Protein AF-A0A7J8RMD3-F1 (afdb_monomer_lite)

Sequence (80 aa):
MDIATEAPKAPLTSERKVRADLEDKIPKPYLARALNTSSVENPHGTVPGHDNNGMSVLQQHASFFDQDKDGIVYPRETYR

Secondary structure (DSSP, 8-state):
-PPP---TT-HHHHHSPPPS-STTTSSSTTS--SS----SS-TT-SPTT---TT--HHHHHHHHH-SS-SS---HHHH--

InterPro domains:
  IPR007736 Caleosin-related [PF05042] (54-80)
  IPR007736 Caleosin-related [PTHR31495] (3-80)

Organism: Gossypium davidsonii (NCBI:txid34287)

pLDDT: mean 89.19, std 6.7, range [55.94, 96.94]

Structure (mmCIF, N/CA/C/O backbone):
data_AF-A0A7J8RMD3-F1
#
_entry.id   AF-A0A7J8RMD3-F1
#
loop_
_atom_site.group_PDB
_atom_site.id
_atom_site.type_symbol
_atom_site.label_atom_id
_atom_site.label_alt_id
_atom_site.label_comp_id
_atom_site.label_asym_id
_atom_site.label_entity_id
_atom_site.label_seq_id
_atom_site.pdbx_PDB_ins_code
_atom_site.Cartn_x
_atom_site.Cartn_y
_atom_site.Cartn_z
_atom_site.occupancy
_atom_site.B_iso_or_equiv
_atom_site.auth_seq_id
_atom_site.auth_comp_id
_atom_site.auth_asym_id
_atom_site.auth_atom_id
_atom_site.pdbx_PDB_model_num
ATOM 1 N N . MET A 1 1 ? 24.694 -3.753 -18.307 1.00 55.94 1 MET A N 1
ATOM 2 C CA . MET A 1 1 ? 24.030 -4.983 -18.778 1.00 55.94 1 MET A CA 1
ATOM 3 C C . MET A 1 1 ? 22.554 -4.682 -18.673 1.00 55.94 1 MET A C 1
ATOM 5 O O . MET A 1 1 ? 22.088 -4.485 -17.557 1.00 55.94 1 MET A O 1
ATOM 9 N N . ASP A 1 2 ? 21.881 -4.489 -19.800 1.00 82.56 2 ASP A N 1
ATOM 10 C CA . ASP A 1 2 ? 20.487 -4.047 -19.791 1.00 82.56 2 ASP A CA 1
ATOM 11 C C . ASP A 1 2 ? 19.589 -5.206 -19.353 1.00 82.56 2 ASP A C 1
ATOM 13 O O . ASP A 1 2 ? 19.737 -6.336 -19.822 1.00 82.56 2 ASP A O 1
ATOM 17 N N . ILE A 1 3 ? 18.702 -4.940 -18.395 1.00 87.44 3 ILE A N 1
ATOM 18 C CA . ILE A 1 3 ? 17.755 -5.929 -17.881 1.00 87.44 3 ILE A CA 1
ATOM 19 C C . ILE A 1 3 ? 16.572 -5.979 -18.846 1.00 87.44 3 ILE A C 1
ATOM 21 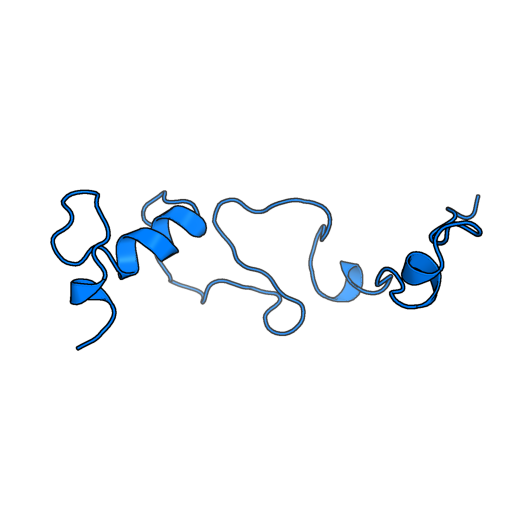O O . ILE A 1 3 ? 15.936 -4.958 -19.101 1.00 87.44 3 ILE A O 1
ATOM 25 N N . ALA A 1 4 ? 16.261 -7.163 -19.372 1.00 91.75 4 ALA A N 1
ATOM 26 C CA . ALA A 1 4 ? 15.072 -7.350 -20.193 1.00 91.75 4 ALA A CA 1
ATOM 27 C C . ALA A 1 4 ? 13.805 -7.151 -19.342 1.00 91.75 4 ALA A C 1
ATOM 29 O O . ALA A 1 4 ? 13.588 -7.869 -18.367 1.00 91.75 4 ALA A O 1
ATOM 30 N N . THR A 1 5 ? 12.966 -6.187 -19.723 1.00 91.31 5 THR A N 1
ATOM 31 C CA . THR A 1 5 ? 11.685 -5.880 -19.060 1.00 91.31 5 THR A CA 1
ATOM 32 C C . THR A 1 5 ? 10.471 -6.441 -19.804 1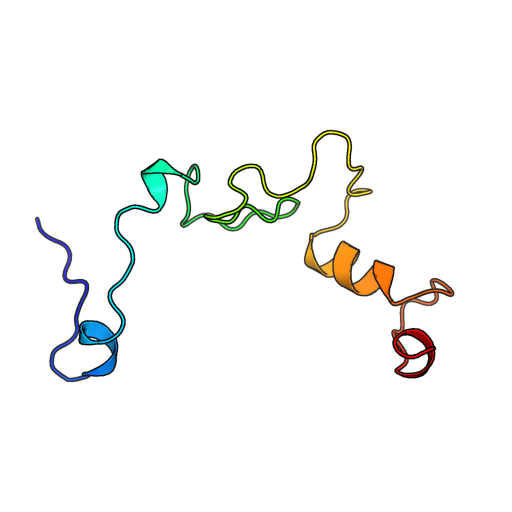.00 91.31 5 THR A C 1
ATOM 34 O O . THR A 1 5 ? 9.351 -6.354 -19.306 1.00 91.31 5 THR A O 1
ATOM 37 N N . GLU A 1 6 ? 10.686 -7.049 -20.974 1.00 94.81 6 GLU A N 1
ATOM 38 C CA . GLU A 1 6 ? 9.647 -7.579 -21.858 1.00 94.81 6 GLU A CA 1
ATOM 39 C C . GLU A 1 6 ? 9.967 -9.029 -22.258 1.00 94.81 6 GLU A C 1
ATOM 41 O O . GLU A 1 6 ? 11.125 -9.395 -22.476 1.00 94.81 6 GLU A O 1
ATOM 46 N N . ALA A 1 7 ? 8.933 -9.867 -22.370 1.00 94.69 7 ALA A N 1
ATOM 47 C CA . ALA A 1 7 ? 9.038 -11.269 -22.760 1.00 94.69 7 ALA A CA 1
ATOM 48 C C . ALA A 1 7 ? 8.329 -11.506 -24.112 1.00 94.69 7 ALA A C 1
ATOM 50 O O . ALA A 1 7 ? 7.104 -11.392 -24.179 1.00 94.69 7 ALA A O 1
ATOM 51 N N . PRO A 1 8 ? 9.035 -11.933 -25.180 1.00 94.44 8 PRO A N 1
ATOM 52 C CA . PRO A 1 8 ? 8.461 -12.036 -26.532 1.00 94.44 8 PRO A CA 1
ATOM 53 C C . PRO A 1 8 ? 7.246 -12.965 -26.669 1.00 94.44 8 PRO A C 1
ATOM 55 O O . PRO A 1 8 ? 6.425 -12.790 -27.563 1.00 94.44 8 PRO A O 1
ATOM 58 N N . LYS A 1 9 ? 7.124 -13.972 -25.794 1.00 96.94 9 LYS A N 1
ATOM 59 C CA . LYS A 1 9 ? 5.994 -14.920 -25.778 1.00 96.94 9 LYS A CA 1
ATOM 60 C C . LYS A 1 9 ? 4.829 -14.472 -24.884 1.00 96.94 9 LYS A C 1
ATOM 62 O O . LYS A 1 9 ? 3.842 -15.192 -24.784 1.00 96.94 9 LYS A O 1
ATOM 67 N N . ALA A 1 10 ? 4.938 -13.314 -24.234 1.00 95.94 10 ALA A N 1
ATOM 68 C CA . ALA A 1 10 ? 3.907 -12.734 -23.381 1.00 95.94 10 ALA A CA 1
ATOM 69 C C . ALA A 1 10 ? 3.633 -11.278 -23.813 1.00 95.94 10 ALA A C 1
ATOM 71 O O . ALA A 1 10 ? 4.200 -10.354 -23.219 1.00 95.94 10 ALA A O 1
ATOM 72 N N . PRO A 1 11 ? 2.751 -11.057 -24.815 1.00 93.94 11 PRO A N 1
ATOM 73 C CA . PRO A 1 11 ? 2.476 -9.734 -25.396 1.00 93.94 11 PRO A CA 1
ATOM 74 C C . PRO A 1 11 ? 2.151 -8.654 -24.358 1.00 93.94 11 PRO A C 1
ATOM 76 O O . PRO A 1 11 ? 2.635 -7.527 -24.456 1.00 93.94 11 PRO A O 1
ATOM 79 N N . LEU A 1 12 ? 1.443 -9.035 -23.287 1.00 96.75 12 LEU A N 1
ATOM 80 C CA . LEU A 1 12 ? 1.076 -8.144 -22.184 1.00 96.75 12 LEU A CA 1
ATOM 81 C C . LEU A 1 12 ? 2.267 -7.429 -21.534 1.00 96.75 12 LEU A C 1
ATOM 83 O O . LEU A 1 12 ? 2.090 -6.326 -21.034 1.00 96.75 12 LEU A O 1
ATOM 87 N N . THR A 1 13 ? 3.463 -8.024 -21.530 1.00 95.00 13 THR A N 1
ATOM 88 C CA . THR A 1 13 ? 4.661 -7.381 -20.957 1.00 95.00 13 THR A CA 1
ATOM 89 C C . THR A 1 13 ? 5.147 -6.188 -21.784 1.00 95.00 13 THR A C 1
ATOM 91 O O . THR A 1 13 ? 5.664 -5.231 -21.219 1.00 95.00 13 THR A O 1
ATOM 94 N N . SER A 1 14 ? 4.911 -6.205 -23.100 1.00 93.31 14 SER A N 1
ATOM 95 C CA . SER A 1 14 ? 5.222 -5.088 -24.005 1.00 93.31 14 SER A CA 1
ATOM 96 C C . SER A 1 14 ? 4.124 -4.015 -24.014 1.00 93.31 14 SER A C 1
ATOM 98 O O . SER A 1 14 ? 4.412 -2.823 -24.124 1.00 93.31 14 SER A O 1
ATOM 100 N N . GLU A 1 15 ? 2.862 -4.422 -23.831 1.00 95.94 15 GLU A N 1
ATOM 101 C CA . GLU A 1 15 ? 1.714 -3.511 -23.703 1.00 95.94 15 GLU A CA 1
ATOM 102 C C . GLU A 1 15 ? 1.710 -2.779 -22.353 1.00 95.94 15 GLU A C 1
ATOM 104 O O . GLU A 1 15 ? 1.383 -1.595 -22.274 1.00 95.94 15 GLU A O 1
ATOM 109 N N . ARG A 1 16 ? 2.081 -3.479 -21.274 1.00 94.44 16 ARG A N 1
ATOM 110 C CA . ARG A 1 16 ? 2.088 -2.973 -19.895 1.00 94.44 16 ARG A CA 1
ATOM 111 C C . ARG A 1 16 ? 3.517 -2.836 -19.399 1.00 94.44 16 ARG A C 1
ATOM 113 O O . ARG A 1 16 ? 3.989 -3.625 -18.580 1.00 94.44 16 ARG A O 1
ATOM 120 N N . LYS A 1 17 ? 4.196 -1.814 -19.911 1.00 90.69 17 LYS A N 1
ATOM 121 C CA . LYS A 1 17 ? 5.591 -1.537 -19.570 1.00 90.69 17 LYS A CA 1
ATOM 122 C C . LYS A 1 17 ? 5.761 -1.313 -18.073 1.00 90.69 17 LYS A C 1
ATOM 124 O O . LYS A 1 17 ? 5.003 -0.568 -17.447 1.00 90.69 17 LYS A O 1
ATOM 129 N N . VAL A 1 18 ? 6.800 -1.928 -17.518 1.00 87.50 18 VAL A N 1
ATOM 130 C CA . VAL A 1 18 ? 7.253 -1.632 -16.160 1.00 87.50 18 VAL A CA 1
ATOM 131 C C . VAL A 1 18 ? 7.680 -0.166 -16.112 1.00 87.50 18 VAL A C 1
ATOM 133 O O . VAL A 1 18 ? 8.431 0.299 -16.970 1.00 87.50 18 VAL A O 1
ATOM 136 N N . ARG A 1 19 ? 7.189 0.575 -15.118 1.00 87.19 19 ARG A N 1
ATOM 137 C CA . ARG A 1 19 ? 7.616 1.958 -14.900 1.00 87.19 19 ARG A CA 1
ATOM 138 C C . ARG A 1 19 ? 9.062 1.988 -14.420 1.00 87.19 19 ARG A C 1
ATOM 140 O O . ARG A 1 19 ? 9.396 1.309 -13.457 1.00 87.19 19 ARG A O 1
ATOM 147 N N . ALA A 1 20 ? 9.881 2.797 -15.085 1.00 87.06 20 ALA A N 1
ATOM 148 C CA . ALA A 1 20 ? 11.296 2.993 -14.763 1.00 87.06 20 ALA A CA 1
ATOM 149 C C . ALA A 1 20 ? 11.567 4.299 -13.989 1.00 87.06 20 ALA A C 1
ATOM 151 O O . ALA A 1 20 ? 12.712 4.594 -13.681 1.00 87.06 20 ALA A O 1
ATOM 152 N N . ASP A 1 21 ? 10.520 5.082 -13.706 1.00 89.31 21 ASP A N 1
ATOM 153 C CA . ASP A 1 21 ? 10.577 6.410 -13.073 1.00 89.31 21 ASP A CA 1
ATOM 154 C C . ASP A 1 21 ? 10.100 6.395 -11.608 1.00 89.31 21 ASP A C 1
ATOM 156 O O . ASP A 1 21 ? 9.784 7.436 -11.030 1.00 89.31 21 ASP A O 1
ATOM 160 N N . LEU A 1 22 ? 9.933 5.212 -11.006 1.00 90.00 22 LEU A N 1
ATOM 161 C CA . LEU A 1 22 ? 9.343 5.111 -9.669 1.00 90.00 22 LEU A CA 1
ATOM 162 C C . LEU A 1 22 ? 10.295 5.632 -8.594 1.00 90.00 22 LEU A C 1
ATOM 164 O O . LEU A 1 22 ? 9.842 6.269 -7.646 1.00 90.00 22 LEU A O 1
ATOM 168 N N . GLU A 1 23 ? 11.594 5.399 -8.754 1.00 90.94 23 GLU A N 1
ATOM 169 C CA . GLU A 1 23 ? 12.661 5.835 -7.856 1.00 90.94 23 GLU A CA 1
ATOM 170 C C . GLU A 1 23 ? 12.757 7.362 -7.742 1.00 90.94 23 GLU A C 1
ATOM 172 O O . GLU A 1 23 ? 13.121 7.863 -6.678 1.00 90.94 23 GLU A O 1
ATOM 177 N N . ASP A 1 24 ? 12.360 8.097 -8.787 1.00 91.81 24 ASP A N 1
ATOM 178 C CA . ASP A 1 24 ? 12.346 9.568 -8.800 1.00 91.81 24 ASP A CA 1
ATOM 179 C C . ASP A 1 24 ? 11.310 10.146 -7.828 1.00 91.81 24 ASP A C 1
ATOM 181 O O . ASP A 1 24 ? 11.397 11.303 -7.413 1.00 91.81 24 ASP A O 1
ATOM 185 N N . LYS A 1 25 ? 10.296 9.346 -7.482 1.00 90.44 25 LYS A N 1
ATOM 186 C CA . LYS A 1 25 ? 9.146 9.776 -6.679 1.00 90.44 25 LYS A CA 1
ATOM 187 C C . LYS A 1 25 ? 9.078 9.048 -5.347 1.00 90.44 25 LYS A C 1
ATOM 189 O O . LYS A 1 25 ? 8.766 9.657 -4.332 1.00 90.44 25 LYS A O 1
ATOM 194 N N . ILE A 1 26 ? 9.358 7.750 -5.336 1.00 90.81 26 ILE A N 1
ATOM 195 C CA . ILE A 1 26 ? 9.180 6.876 -4.182 1.00 90.81 26 ILE A CA 1
ATOM 196 C C . ILE A 1 26 ? 10.536 6.266 -3.807 1.00 90.81 26 ILE A C 1
ATOM 198 O O . ILE A 1 26 ? 11.088 5.475 -4.571 1.00 90.81 26 ILE A O 1
ATOM 202 N N . PRO A 1 27 ? 11.060 6.530 -2.597 1.00 88.88 27 PRO A N 1
ATOM 203 C CA . PRO A 1 27 ? 12.307 5.921 -2.148 1.00 88.88 27 PRO A CA 1
ATOM 204 C C . PRO A 1 27 ? 12.180 4.398 -2.039 1.00 88.88 27 PRO A C 1
ATOM 206 O O . PRO A 1 27 ? 11.381 3.920 -1.236 1.00 88.88 27 PRO A O 1
ATOM 209 N N . LYS A 1 28 ? 12.995 3.632 -2.778 1.0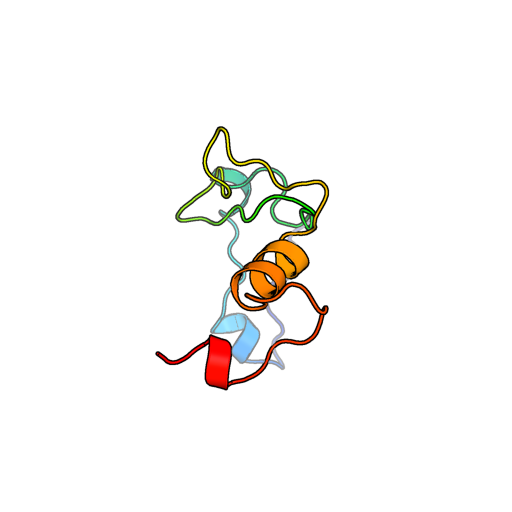0 90.00 28 LYS A N 1
ATOM 210 C CA . LYS A 1 28 ? 12.972 2.150 -2.808 1.00 90.00 28 LYS A CA 1
ATOM 211 C C . LYS A 1 28 ? 11.571 1.603 -3.149 1.00 90.00 28 LYS A C 1
ATOM 213 O O . LYS A 1 28 ? 10.908 1.017 -2.289 1.00 90.00 28 LYS A O 1
ATOM 218 N N . PRO A 1 29 ? 11.076 1.799 -4.381 1.00 89.69 29 PRO A N 1
ATOM 219 C CA . PRO A 1 29 ? 9.708 1.426 -4.751 1.00 89.69 29 PRO A CA 1
ATOM 220 C C . PRO A 1 29 ? 9.480 -0.093 -4.748 1.00 89.69 29 PRO A C 1
ATOM 222 O O . PRO A 1 29 ? 8.363 -0.543 -4.522 1.00 89.69 29 PRO A O 1
ATOM 225 N N . TYR A 1 30 ? 10.545 -0.881 -4.903 1.00 87.38 30 TYR A N 1
ATOM 226 C CA . TYR A 1 30 ? 10.534 -2.343 -4.812 1.00 87.38 30 TYR A CA 1
ATOM 227 C C . TYR A 1 30 ? 10.364 -2.888 -3.381 1.00 87.38 30 TYR A C 1
ATOM 229 O O . TYR A 1 30 ? 10.151 -4.087 -3.204 1.00 87.38 30 TYR A O 1
ATOM 237 N N . LEU A 1 31 ? 10.502 -2.047 -2.347 1.00 90.06 31 LEU A N 1
ATOM 238 C CA . LEU A 1 31 ? 10.412 -2.470 -0.951 1.00 90.06 31 LEU A CA 1
ATOM 239 C C . LEU A 1 31 ? 8.995 -2.243 -0.414 1.00 90.06 31 LEU A C 1
ATOM 241 O O . LEU A 1 31 ? 8.514 -1.109 -0.347 1.00 90.06 31 LEU A O 1
ATOM 245 N N . ALA A 1 32 ? 8.347 -3.325 0.019 1.00 87.44 32 ALA A N 1
ATOM 246 C CA . ALA A 1 32 ? 7.059 -3.249 0.695 1.00 87.44 32 ALA A CA 1
ATOM 247 C C . ALA A 1 32 ? 7.186 -2.489 2.028 1.00 87.44 32 ALA A C 1
ATOM 249 O O . ALA A 1 32 ? 8.131 -2.694 2.793 1.00 87.44 32 ALA A O 1
ATOM 250 N N . ARG A 1 33 ? 6.220 -1.613 2.315 1.00 88.62 33 ARG A N 1
ATOM 251 C CA . ARG A 1 33 ? 6.172 -0.804 3.541 1.00 88.62 33 ARG A CA 1
ATOM 252 C C . ARG A 1 33 ? 5.087 -1.345 4.462 1.00 88.62 33 ARG A C 1
ATOM 254 O O . ARG A 1 33 ? 3.953 -1.519 4.035 1.00 88.62 33 ARG A O 1
ATOM 261 N N . ALA A 1 34 ? 5.426 -1.570 5.730 1.00 90.56 34 ALA A N 1
ATOM 262 C CA . ALA A 1 34 ? 4.472 -2.085 6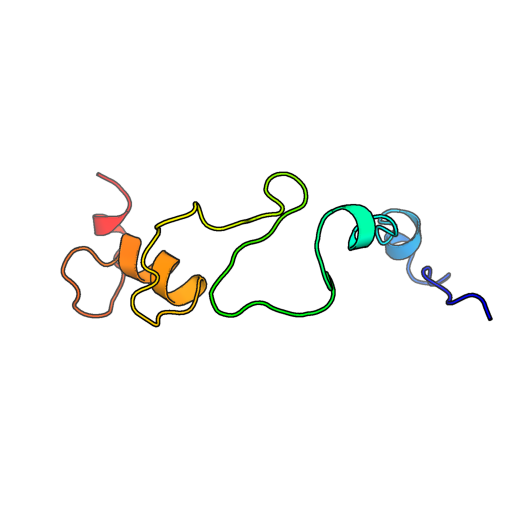.712 1.00 90.56 34 ALA A CA 1
ATOM 263 C C . ALA A 1 34 ? 3.415 -1.040 7.115 1.00 90.56 34 ALA A C 1
ATOM 265 O O . ALA A 1 34 ? 2.243 -1.374 7.264 1.00 90.56 34 ALA A O 1
ATOM 266 N N . LEU A 1 35 ? 3.831 0.222 7.274 1.00 90.75 35 LEU A N 1
ATOM 267 C CA . LEU A 1 35 ? 3.045 1.276 7.934 1.00 90.75 35 LEU A CA 1
ATOM 268 C C . LEU A 1 35 ? 2.713 2.473 7.024 1.00 90.75 35 LEU A C 1
ATOM 270 O O . LEU A 1 35 ? 2.133 3.448 7.494 1.00 90.75 35 LEU A O 1
ATOM 274 N N . ASN A 1 36 ? 3.122 2.441 5.752 1.00 87.88 36 ASN A N 1
ATOM 275 C CA . ASN A 1 36 ? 3.001 3.585 4.847 1.00 87.88 36 ASN A CA 1
ATOM 276 C C . ASN A 1 36 ? 2.528 3.160 3.448 1.00 87.88 36 ASN A C 1
ATOM 278 O O . ASN A 1 36 ? 3.060 2.214 2.869 1.00 87.88 36 ASN A O 1
ATOM 282 N N . THR A 1 37 ? 1.562 3.894 2.901 1.00 86.62 37 THR A N 1
ATOM 283 C CA . THR A 1 37 ? 0.962 3.710 1.573 1.00 86.62 37 THR A CA 1
ATOM 284 C C . THR A 1 37 ? 1.499 4.694 0.537 1.00 86.62 37 THR A C 1
ATOM 286 O O . THR A 1 37 ? 0.726 5.363 -0.148 1.00 86.62 37 THR A O 1
ATOM 289 N N . SER A 1 38 ? 2.821 4.826 0.424 1.00 88.88 38 SER A N 1
ATOM 290 C CA . SER A 1 38 ? 3.434 5.675 -0.604 1.00 88.88 38 SER A CA 1
ATOM 291 C C . SER A 1 38 ? 2.982 5.260 -2.005 1.00 88.88 38 SER A C 1
ATOM 293 O O . SER A 1 38 ? 3.161 4.106 -2.401 1.00 88.88 38 SER A O 1
ATOM 295 N N . SER A 1 39 ? 2.449 6.213 -2.765 1.00 88.25 39 SER A N 1
ATOM 296 C CA . SER A 1 39 ? 2.114 6.066 -4.182 1.00 88.25 39 SER A CA 1
ATOM 297 C C . SER A 1 39 ? 2.794 7.160 -5.002 1.00 88.25 39 SER A C 1
ATOM 299 O O . SER A 1 39 ? 3.480 8.026 -4.467 1.00 88.25 39 SER A O 1
ATOM 301 N N . VAL A 1 40 ? 2.643 7.124 -6.323 1.00 89.31 40 VAL A N 1
ATOM 302 C CA . VAL A 1 40 ? 3.234 8.145 -7.200 1.00 89.31 40 VAL A CA 1
ATOM 303 C C . VAL A 1 40 ? 2.537 9.493 -7.033 1.00 89.31 40 VAL A C 1
ATOM 305 O O . VAL A 1 40 ? 3.176 10.536 -7.131 1.00 89.31 40 VAL A O 1
ATOM 308 N N . GLU A 1 41 ? 1.237 9.457 -6.770 1.00 88.00 41 GLU A N 1
ATOM 309 C CA . GLU A 1 41 ? 0.375 10.609 -6.524 1.00 88.00 41 GLU A CA 1
ATOM 310 C C . GLU A 1 41 ? 0.564 11.136 -5.099 1.00 88.00 41 GLU A C 1
ATOM 312 O O . GLU A 1 41 ? 0.495 12.339 -4.872 1.00 88.00 41 GLU A O 1
ATOM 317 N N . ASN A 1 42 ? 0.858 10.237 -4.151 1.00 88.00 42 ASN A N 1
ATOM 318 C CA . ASN A 1 42 ? 1.131 10.557 -2.754 1.00 88.00 42 ASN A CA 1
ATOM 319 C C . ASN A 1 42 ? 2.450 9.905 -2.301 1.00 88.00 42 ASN A C 1
ATOM 321 O O . ASN A 1 42 ? 2.423 8.892 -1.596 1.00 88.00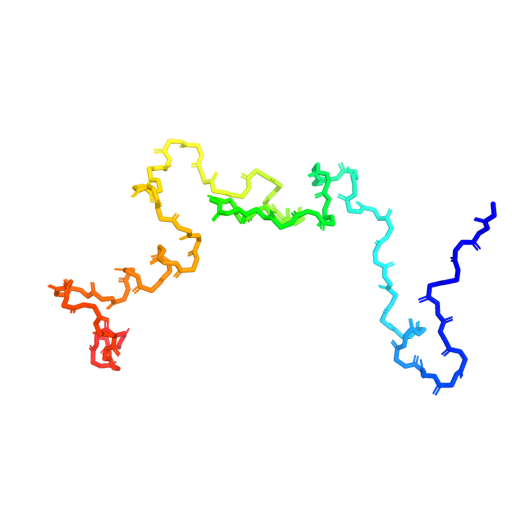 42 ASN A O 1
ATOM 325 N N . PRO A 1 43 ? 3.620 10.467 -2.665 1.00 86.88 43 PRO A N 1
ATOM 326 C CA . PRO A 1 43 ? 4.928 9.886 -2.340 1.00 86.88 43 PRO A CA 1
ATOM 327 C C . PRO A 1 43 ? 5.171 9.660 -0.848 1.00 86.88 43 PRO A C 1
ATOM 329 O O . PRO A 1 43 ? 5.773 8.666 -0.436 1.00 86.88 43 PRO A O 1
ATOM 332 N N . HIS A 1 44 ? 4.656 10.566 -0.020 1.00 83.12 44 HIS A N 1
ATOM 333 C CA . HIS A 1 44 ? 4.752 10.467 1.435 1.00 83.12 44 HIS A CA 1
ATOM 334 C C . HIS A 1 44 ? 3.715 9.510 2.044 1.00 83.12 44 HIS A C 1
ATOM 336 O O . HIS A 1 44 ? 3.861 9.135 3.205 1.00 83.12 44 HIS A O 1
ATOM 342 N N . GLY A 1 45 ? 2.748 9.057 1.238 1.00 84.12 45 GLY A N 1
ATOM 343 C CA . GLY A 1 45 ? 1.697 8.112 1.592 1.00 84.12 45 GLY A CA 1
ATOM 344 C C . GLY A 1 45 ? 0.840 8.611 2.744 1.00 84.12 45 GLY A C 1
ATOM 345 O O . GLY A 1 45 ? 0.039 9.525 2.558 1.00 84.12 45 GLY A O 1
ATOM 346 N N . THR A 1 46 ? 0.995 8.003 3.918 1.00 80.94 46 THR A N 1
ATOM 347 C CA . THR A 1 46 ? 0.230 8.366 5.115 1.00 80.94 46 THR A CA 1
ATOM 348 C C . THR A 1 46 ? 0.491 9.823 5.517 1.00 80.94 46 THR A C 1
ATOM 350 O O . THR A 1 46 ? 1.637 10.273 5.571 1.00 80.94 46 THR A O 1
ATOM 353 N N . VAL A 1 47 ? -0.580 10.564 5.819 1.00 79.25 47 VAL A N 1
ATOM 354 C CA . VAL A 1 47 ? -0.514 11.981 6.207 1.00 79.25 47 VAL A CA 1
ATOM 355 C C . VAL A 1 47 ? 0.379 12.159 7.449 1.00 79.25 47 VAL A C 1
ATOM 357 O O . VAL A 1 47 ? 0.254 11.379 8.400 1.00 79.25 47 VAL A O 1
ATOM 360 N N . PRO A 1 48 ? 1.263 13.177 7.489 1.00 80.06 48 PRO A N 1
ATOM 361 C CA . PRO A 1 48 ? 2.057 13.473 8.678 1.00 80.06 48 PRO A CA 1
ATOM 362 C C . PRO A 1 48 ? 1.182 13.637 9.928 1.00 80.06 48 PRO A C 1
ATOM 364 O O . PRO A 1 48 ? 0.183 14.349 9.901 1.00 80.06 48 PRO A O 1
ATOM 367 N N . GLY A 1 49 ? 1.568 12.986 11.028 1.00 79.19 49 GLY A N 1
ATOM 368 C CA . GLY A 1 49 ? 0.819 13.013 12.291 1.00 79.19 49 GLY A CA 1
ATOM 369 C C . GLY A 1 49 ? -0.253 11.927 12.435 1.00 79.19 49 GLY A C 1
ATOM 370 O O . GLY A 1 49 ? -0.875 11.841 13.489 1.00 79.19 49 GLY A O 1
ATOM 371 N N . HIS A 1 50 ? -0.452 11.076 11.426 1.00 84.25 50 HIS A N 1
ATOM 372 C CA . HIS A 1 50 ? -1.314 9.905 11.548 1.00 84.25 50 HIS A CA 1
ATOM 373 C C . HIS A 1 50 ? -0.674 8.830 12.441 1.00 84.25 50 HIS A C 1
ATOM 375 O O . HIS A 1 50 ? 0.380 8.279 12.107 1.00 84.25 50 HIS A O 1
ATOM 381 N N . ASP A 1 51 ? -1.342 8.480 13.539 1.00 87.94 51 ASP A N 1
ATOM 382 C CA . ASP A 1 51 ? -0.947 7.353 14.381 1.00 87.94 51 ASP A CA 1
ATOM 383 C C . ASP A 1 51 ? -1.435 6.032 13.769 1.00 87.94 51 ASP A C 1
ATOM 385 O O . ASP A 1 51 ? -2.631 5.776 13.638 1.00 87.94 51 ASP A O 1
ATOM 389 N N . ASN A 1 52 ? -0.491 5.177 13.376 1.00 89.44 52 ASN A N 1
ATOM 390 C CA . ASN A 1 52 ? -0.801 3.850 12.845 1.00 89.44 52 ASN A CA 1
ATOM 391 C C . ASN A 1 52 ? -1.168 2.832 13.935 1.00 89.44 52 ASN A C 1
ATOM 393 O O . ASN A 1 52 ? -1.554 1.718 13.592 1.00 89.44 52 ASN A O 1
ATOM 397 N N . ASN A 1 53 ? -1.050 3.182 15.221 1.00 91.31 53 ASN A N 1
ATOM 398 C CA . ASN A 1 53 ? -1.330 2.315 16.366 1.00 91.31 53 ASN A CA 1
ATOM 399 C C . ASN A 1 53 ? -0.570 0.971 16.321 1.00 91.31 53 ASN A C 1
ATOM 401 O O . ASN A 1 53 ? -1.063 -0.051 16.792 1.00 91.31 53 ASN A O 1
ATOM 405 N N . GLY A 1 54 ? 0.614 0.937 15.697 1.00 92.50 54 GLY A N 1
ATOM 406 C CA . GLY A 1 54 ? 1.388 -0.291 15.492 1.00 92.50 54 GLY A CA 1
ATOM 407 C C . GLY A 1 54 ? 0.767 -1.278 14.493 1.00 92.50 54 GLY A C 1
ATOM 408 O O . GLY A 1 54 ? 1.238 -2.408 14.379 1.00 92.50 54 GLY A O 1
ATOM 409 N N . MET A 1 55 ? -0.272 -0.872 13.762 1.00 93.06 55 MET A N 1
ATOM 410 C CA . MET A 1 55 ? -0.977 -1.703 12.793 1.00 93.06 55 MET A CA 1
ATOM 411 C C . MET A 1 55 ? -0.401 -1.537 11.389 1.00 93.06 55 MET A C 1
ATOM 413 O O . MET A 1 55 ? -0.114 -0.425 10.937 1.00 93.06 55 MET A O 1
ATOM 417 N N . SER A 1 56 ? -0.308 -2.640 10.647 1.00 93.50 56 SER A N 1
ATOM 418 C CA . SER A 1 56 ? -0.049 -2.583 9.207 1.00 93.50 56 SER A CA 1
ATOM 419 C C . SER A 1 56 ? -1.132 -1.788 8.475 1.00 93.50 56 SER A C 1
ATOM 421 O O . SER A 1 56 ? -2.259 -1.672 8.952 1.00 93.50 56 SER A O 1
ATOM 423 N N . VAL A 1 57 ? -0.822 -1.290 7.279 1.00 91.38 57 VAL A N 1
ATOM 424 C CA . VAL A 1 57 ? -1.806 -0.599 6.424 1.00 91.38 57 VAL A CA 1
ATOM 425 C C . VAL A 1 57 ? -3.087 -1.421 6.244 1.00 91.38 57 VAL A C 1
ATOM 427 O O . VAL A 1 57 ? -4.185 -0.879 6.331 1.00 91.38 57 VAL A O 1
ATOM 430 N N . LEU A 1 58 ? -2.961 -2.732 6.006 1.00 91.94 58 LEU A N 1
ATOM 431 C CA . LEU A 1 58 ? -4.122 -3.600 5.807 1.00 91.94 58 LEU A CA 1
ATOM 432 C C . LEU A 1 58 ? -4.951 -3.739 7.090 1.00 91.94 58 LEU A C 1
ATOM 434 O O . LEU A 1 58 ? -6.175 -3.714 7.026 1.00 91.94 58 LEU A O 1
ATOM 438 N N . GLN A 1 59 ? -4.298 -3.837 8.250 1.00 93.94 59 GLN A N 1
ATOM 439 C CA . GLN A 1 59 ? -4.987 -3.854 9.543 1.00 93.94 59 GLN A CA 1
ATOM 440 C C . GLN A 1 59 ? -5.702 -2.528 9.818 1.00 93.94 59 GLN A C 1
ATOM 442 O O . GLN A 1 59 ? -6.844 -2.553 10.254 1.00 93.94 59 GLN A O 1
ATOM 447 N N . GLN A 1 60 ? -5.079 -1.386 9.507 1.00 92.31 60 GLN A N 1
ATOM 448 C CA . GLN A 1 60 ? -5.730 -0.074 9.608 1.00 92.31 60 GLN A CA 1
ATOM 449 C C . GLN A 1 60 ? -6.969 -0.003 8.702 1.00 92.31 60 GLN A C 1
ATOM 451 O O . GLN A 1 60 ? -8.024 0.450 9.136 1.00 92.31 60 GLN A O 1
ATOM 456 N N . HIS A 1 61 ? -6.861 -0.500 7.464 1.00 91.38 61 HIS A N 1
ATOM 457 C CA . HIS A 1 61 ? -7.976 -0.547 6.518 1.00 91.38 61 HIS A CA 1
ATOM 458 C C . HIS A 1 61 ? -9.127 -1.430 7.016 1.00 91.38 61 HIS A C 1
ATOM 460 O O . HIS A 1 61 ? -10.277 -1.012 6.959 1.00 91.38 61 HIS A O 1
ATOM 466 N N . ALA A 1 62 ? -8.833 -2.625 7.534 1.00 94.06 62 ALA A N 1
ATOM 467 C CA . ALA A 1 62 ? -9.852 -3.508 8.097 1.00 94.06 62 ALA A CA 1
ATOM 468 C C . ALA A 1 62 ? -10.487 -2.911 9.367 1.00 94.06 62 ALA A C 1
ATOM 470 O O . ALA A 1 62 ? -11.708 -2.875 9.482 1.00 94.06 62 ALA A O 1
ATOM 471 N N . SER A 1 63 ? -9.667 -2.363 10.272 1.00 93.31 63 SER A N 1
ATOM 472 C CA . SER A 1 63 ? -10.115 -1.745 11.527 1.00 93.31 63 SER A CA 1
ATOM 473 C C . SER A 1 63 ? -10.990 -0.509 11.318 1.00 93.31 63 SER A C 1
ATOM 475 O O . SER A 1 63 ? -11.753 -0.165 12.213 1.00 93.31 63 SER A O 1
ATOM 477 N N . PHE A 1 64 ? -10.889 0.175 10.177 1.00 91.56 64 PHE A N 1
ATOM 478 C CA . PHE A 1 64 ? -11.797 1.273 9.844 1.00 91.56 64 PHE A CA 1
ATOM 479 C C . PHE A 1 64 ? -13.249 0.793 9.675 1.00 91.56 64 PHE A C 1
ATOM 481 O O . PHE A 1 64 ? -14.177 1.526 10.017 1.00 91.56 64 PHE A O 1
ATOM 488 N N . PHE A 1 65 ? -13.447 -0.418 9.146 1.00 94.56 65 PHE A N 1
ATOM 489 C CA . PHE A 1 65 ? -14.777 -0.978 8.892 1.00 94.56 65 PHE A CA 1
ATOM 490 C C . PHE A 1 65 ? -15.341 -1.782 10.062 1.00 94.56 65 PHE A C 1
ATOM 492 O O . PHE A 1 65 ? -16.559 -1.859 10.178 1.00 94.56 65 PHE A O 1
ATOM 499 N N . ASP A 1 66 ? -14.477 -2.341 10.907 1.00 94.56 66 ASP A N 1
ATOM 500 C CA . ASP A 1 66 ? -14.837 -3.002 12.167 1.00 94.56 66 ASP A CA 1
ATOM 501 C C . ASP A 1 66 ? -15.217 -1.941 13.220 1.00 94.56 66 ASP A C 1
ATOM 503 O O . ASP A 1 66 ? -14.369 -1.417 13.952 1.00 94.56 66 ASP A O 1
ATOM 507 N N . GLN A 1 67 ? -16.489 -1.531 13.228 1.00 91.31 67 GLN A N 1
ATOM 508 C CA . GLN A 1 67 ? -16.942 -0.396 14.038 1.00 91.31 67 GLN A CA 1
ATOM 509 C C . GLN A 1 67 ? -17.107 -0.765 15.513 1.00 91.31 67 GLN A C 1
ATOM 511 O O . GLN A 1 67 ? -16.952 0.108 16.375 1.00 91.31 67 GLN A O 1
ATOM 516 N N . ASP A 1 68 ? -17.445 -2.022 15.804 1.00 93.38 68 ASP A N 1
ATOM 517 C CA . ASP A 1 68 ? -17.628 -2.524 17.167 1.00 93.38 68 ASP A CA 1
ATOM 518 C C . ASP A 1 68 ? -16.363 -3.163 17.769 1.00 93.38 68 ASP A C 1
ATOM 520 O O . ASP A 1 68 ? -16.303 -3.342 18.990 1.00 93.38 68 ASP A O 1
ATOM 524 N N . LYS A 1 69 ? -15.308 -3.335 16.961 1.00 92.50 69 LYS A N 1
ATOM 525 C CA . LYS A 1 69 ? -13.971 -3.806 17.352 1.00 92.50 69 LYS A CA 1
ATOM 526 C C . LYS A 1 69 ? -13.971 -5.252 17.839 1.00 92.50 69 LYS A C 1
ATOM 528 O O . LYS A 1 69 ? -13.167 -5.602 18.710 1.00 92.50 69 LYS A O 1
ATOM 533 N N . ASP A 1 70 ? -14.864 -6.084 17.309 1.00 95.44 70 ASP A N 1
ATOM 534 C CA . ASP A 1 70 ? -14.921 -7.512 17.629 1.00 95.44 70 ASP A CA 1
ATOM 535 C C . ASP A 1 70 ? -13.942 -8.361 16.788 1.00 95.44 70 ASP A C 1
ATOM 537 O O . ASP A 1 70 ? -13.718 -9.540 17.083 1.00 95.44 70 ASP A O 1
ATOM 541 N N . GLY A 1 71 ? -13.290 -7.745 15.794 1.00 93.88 71 GLY A N 1
ATOM 542 C CA . GLY A 1 71 ? -12.343 -8.384 14.887 1.00 93.88 71 GLY A CA 1
ATOM 543 C C . GLY A 1 71 ? -12.983 -9.006 13.642 1.00 93.88 71 GLY A C 1
ATOM 544 O O . GLY A 1 71 ? -12.282 -9.690 12.888 1.00 93.88 71 GLY A O 1
ATOM 545 N N . ILE A 1 72 ? -14.280 -8.795 13.406 1.00 94.19 72 ILE A N 1
ATOM 546 C CA . ILE A 1 72 ? -15.039 -9.324 12.272 1.00 94.19 72 ILE A CA 1
ATOM 547 C C . ILE A 1 72 ? -15.738 -8.175 11.544 1.00 94.19 72 ILE A C 1
ATOM 549 O O . ILE A 1 72 ? -16.617 -7.516 12.072 1.00 94.19 72 ILE A O 1
ATOM 553 N N . VAL A 1 73 ? -15.418 -7.991 10.261 1.00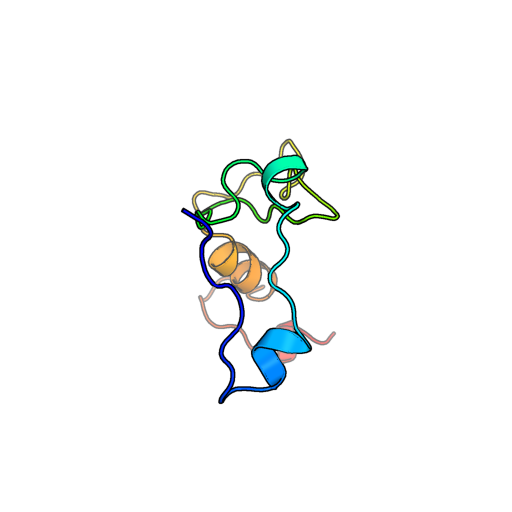 93.56 73 VAL A N 1
ATOM 554 C CA . VAL A 1 73 ? -16.092 -6.985 9.427 1.00 93.56 73 VAL A CA 1
ATOM 555 C C . VAL A 1 73 ? -17.360 -7.569 8.799 1.00 93.56 73 VAL A C 1
ATOM 557 O O . VAL A 1 73 ? -17.293 -8.518 8.011 1.00 93.56 73 VAL A O 1
ATOM 560 N N . TYR A 1 74 ? -18.513 -6.955 9.065 1.00 91.69 74 TYR A N 1
ATOM 561 C CA . TYR A 1 74 ? -19.803 -7.301 8.469 1.00 91.69 74 TYR A CA 1
ATOM 562 C C . TYR A 1 74 ? -20.235 -6.296 7.382 1.00 91.69 74 TYR A C 1
ATOM 564 O O . TYR A 1 74 ? -20.045 -5.086 7.518 1.00 91.69 74 TYR A O 1
ATOM 572 N N . PRO A 1 75 ? -20.955 -6.736 6.327 1.00 91.56 75 PRO A N 1
ATOM 573 C CA . PRO A 1 75 ? -21.486 -5.829 5.297 1.00 91.56 75 PRO A CA 1
ATOM 574 C C . PRO A 1 75 ? -22.394 -4.704 5.828 1.00 91.56 75 PRO A C 1
ATOM 576 O O . PRO A 1 75 ? -22.489 -3.633 5.237 1.00 91.56 75 PRO A O 1
ATOM 579 N N . ARG A 1 76 ? -23.069 -4.918 6.963 1.00 89.50 76 ARG A N 1
ATOM 580 C CA . ARG A 1 76 ? -23.904 -3.892 7.612 1.00 89.50 76 ARG A CA 1
ATOM 581 C C . ARG A 1 76 ? -23.088 -2.692 8.111 1.00 89.50 76 ARG A C 1
ATOM 583 O O . ARG A 1 76 ? -23.636 -1.604 8.250 1.00 89.50 76 ARG A O 1
ATOM 590 N N . GLU A 1 77 ? -21.813 -2.886 8.426 1.00 88.69 77 GLU A N 1
ATOM 591 C CA . GLU A 1 77 ? -20.950 -1.830 8.964 1.00 88.69 77 GLU A CA 1
ATOM 592 C C . GLU A 1 77 ? -20.364 -0.935 7.866 1.00 88.69 77 GLU A C 1
ATOM 594 O O . GLU A 1 77 ? -19.951 0.190 8.137 1.00 88.69 77 GLU A O 1
ATOM 599 N N . THR A 1 78 ? -20.374 -1.411 6.617 1.00 81.94 78 THR A N 1
ATOM 600 C CA . THR A 1 78 ? -19.844 -0.696 5.446 1.00 81.94 78 THR A CA 1
ATOM 601 C C . THR A 1 78 ? -20.881 0.199 4.771 1.00 81.94 78 THR A C 1
ATOM 603 O O . THR A 1 78 ? -20.532 1.292 4.328 1.00 81.94 78 THR A O 1
ATOM 606 N N . TYR A 1 79 ? -22.144 -0.230 4.697 1.00 71.19 79 TYR A N 1
ATOM 607 C CA . TYR A 1 79 ? -23.217 0.497 4.011 1.00 71.19 79 TYR A CA 1
ATOM 608 C C . TYR A 1 79 ? -24.265 0.990 5.015 1.00 71.19 79 TYR A C 1
ATOM 610 O O . TYR A 1 79 ? -25.149 0.235 5.423 1.00 71.19 79 TYR A O 1
ATOM 618 N N . ARG A 1 80 ? -24.160 2.261 5.407 1.00 60.78 80 ARG A N 1
ATOM 619 C CA . ARG A 1 80 ? -25.225 3.011 6.084 1.00 60.78 80 ARG A CA 1
ATOM 620 C C . ARG A 1 80 ? -25.759 4.098 5.167 1.00 60.78 80 ARG A C 1
ATOM 622 O O . ARG A 1 80 ? -24.930 4.702 4.452 1.00 60.78 80 ARG A O 1
#

Foldseek 3Di:
DDDDQDDPVDVVSVVPDDDPCVCVQEPPPVDDDFQADADSVRNRGDDPPDDSVPHGPVRVVQVVQVPVPPSDHDPVSVDD

Radius of gyration: 18.41 Å; chains: 1; bounding box: 49×28×44 Å